Protein AF-A0A957NZ05-F1 (afdb_monomer_lite)

pLDDT: mean 95.78, std 3.53, range [78.44, 98.25]

Foldseek 3Di:
DDALLVVQLVVCVVVDVDDSVVSSVVQLVLLVVLVHPPSVVRNRHHLVVDDPVSNVSSD

Secondary structure (DSSP, 8-state):
---HHHHHHHHHHHHS---HHHHHHHHHHHHHHTT-SSHHHHTTS-GGGS-HHHHHHH-

Structure (mmCIF, N/CA/C/O backbone):
data_AF-A0A957NZ05-F1
#
_entry.id   AF-A0A957NZ05-F1
#
loop_
_atom_site.group_PDB
_atom_site.id
_atom_site.type_symbol
_atom_site.label_atom_id
_atom_site.label_alt_id
_atom_site.label_comp_id
_atom_site.label_asym_id
_atom_site.label_entity_id
_atom_site.label_seq_id
_atom_site.pdbx_PDB_ins_code
_atom_site.Cartn_x
_atom_site.Cartn_y
_atom_site.Cartn_z
_atom_site.occupancy
_atom_site.B_iso_or_equiv
_atom_site.auth_seq_id
_atom_site.auth_comp_id
_atom_site.auth_asym_id
_atom_site.auth_atom_id
_atom_site.pdbx_PDB_model_num
ATOM 1 N N . VAL A 1 1 ? 7.685 -11.664 0.497 1.00 79.31 1 VAL A N 1
ATOM 2 C CA . VAL A 1 1 ? 7.474 -10.442 -0.319 1.00 79.31 1 VAL A CA 1
ATOM 3 C C . VAL A 1 1 ? 6.052 -9.981 -0.067 1.00 79.31 1 VAL A C 1
ATOM 5 O O . VAL A 1 1 ? 5.181 -10.837 -0.000 1.00 79.31 1 VAL A O 1
ATOM 8 N N . TYR A 1 2 ? 5.842 -8.686 0.138 1.00 94.06 2 TYR A N 1
ATOM 9 C CA . TYR A 1 2 ? 4.539 -8.089 0.435 1.00 94.06 2 TYR A CA 1
ATOM 10 C C . TYR A 1 2 ? 3.833 -7.661 -0.859 1.00 94.06 2 TYR A C 1
ATOM 12 O O . TYR A 1 2 ? 4.506 -7.358 -1.848 1.00 94.06 2 TYR A O 1
ATOM 20 N N . THR A 1 3 ? 2.498 -7.679 -0.878 1.00 97.00 3 THR A N 1
ATOM 21 C CA . THR A 1 3 ? 1.735 -7.049 -1.967 1.00 97.00 3 THR A CA 1
ATOM 22 C C . THR A 1 3 ? 1.822 -5.534 -1.833 1.00 97.00 3 THR A C 1
ATOM 24 O O . THR A 1 3 ? 2.046 -5.014 -0.735 1.00 97.00 3 THR A O 1
ATOM 27 N N . VAL A 1 4 ? 1.595 -4.818 -2.930 1.00 96.56 4 VAL A N 1
ATOM 28 C CA . VAL A 1 4 ? 1.526 -3.351 -2.940 1.00 96.56 4 VAL A CA 1
ATOM 29 C C . VAL A 1 4 ? 0.547 -2.845 -1.881 1.00 96.56 4 VAL A C 1
ATOM 31 O O . VAL A 1 4 ? 0.888 -1.987 -1.072 1.00 96.56 4 VAL A O 1
ATOM 34 N N . GLY A 1 5 ? -0.643 -3.443 -1.824 1.00 96.88 5 GLY A N 1
ATOM 35 C CA . GLY A 1 5 ? -1.662 -3.114 -0.840 1.00 96.88 5 GLY A CA 1
ATOM 36 C C . GLY A 1 5 ? -1.193 -3.338 0.583 1.00 96.88 5 GLY A C 1
ATOM 37 O O . GLY A 1 5 ? -1.371 -2.453 1.403 1.00 96.88 5 GLY A O 1
ATOM 38 N N . SER A 1 6 ? -0.541 -4.460 0.893 1.00 96.88 6 SER A N 1
ATOM 39 C CA . SER A 1 6 ? -0.094 -4.699 2.272 1.00 96.88 6 SER A CA 1
ATOM 40 C C . SER A 1 6 ? 0.867 -3.621 2.790 1.00 96.88 6 SER A C 1
ATOM 42 O O . SER A 1 6 ? 0.730 -3.211 3.938 1.00 96.88 6 SER A O 1
ATOM 44 N N . GLN A 1 7 ? 1.749 -3.092 1.936 1.00 95.25 7 GLN A N 1
ATOM 45 C CA . GLN A 1 7 ? 2.657 -2.000 2.306 1.00 95.25 7 GLN A CA 1
ATOM 46 C C . GLN A 1 7 ? 1.920 -0.657 2.434 1.00 95.25 7 GLN A C 1
ATOM 48 O O . GLN A 1 7 ? 2.161 0.100 3.371 1.00 95.25 7 GLN A O 1
ATOM 53 N N . LEU A 1 8 ? 0.989 -0.365 1.517 1.00 95.88 8 LEU A N 1
ATOM 54 C CA . LEU A 1 8 ? 0.188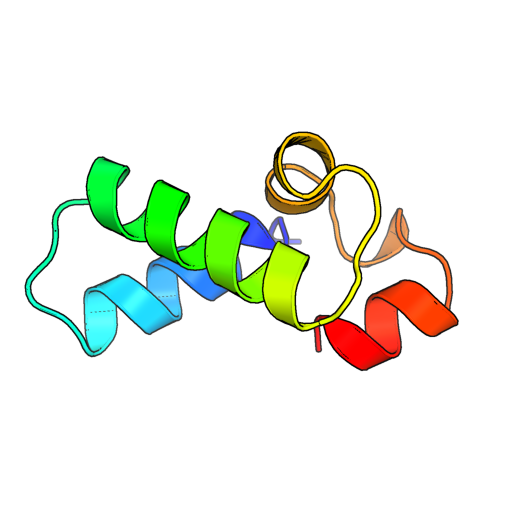 0.862 1.568 1.00 95.88 8 LEU A CA 1
ATOM 55 C C . LEU A 1 8 ? -0.758 0.882 2.773 1.00 95.88 8 LEU A C 1
ATOM 57 O O . LEU A 1 8 ? -0.847 1.893 3.461 1.00 95.88 8 LEU A O 1
ATOM 61 N N . LEU A 1 9 ? -1.441 -0.229 3.054 1.00 97.00 9 LEU A N 1
ATOM 62 C CA . LEU A 1 9 ? -2.354 -0.352 4.190 1.00 97.00 9 LEU A CA 1
ATOM 63 C C . LEU A 1 9 ? -1.601 -0.211 5.514 1.00 97.00 9 LEU A C 1
ATOM 65 O O . LEU A 1 9 ? -2.109 0.451 6.414 1.00 97.00 9 LEU A O 1
ATOM 69 N N . GLU A 1 10 ? -0.405 -0.792 5.638 1.00 96.12 10 GLU A N 1
ATOM 70 C CA . GLU A 1 10 ? 0.447 -0.607 6.819 1.00 96.12 10 GLU A CA 1
ATOM 71 C C . GLU A 1 10 ? 0.758 0.878 7.036 1.00 96.12 10 GLU A C 1
ATOM 73 O O . GLU A 1 10 ? 0.491 1.411 8.110 1.00 96.12 10 GLU A O 1
ATOM 78 N N . ALA A 1 11 ? 1.220 1.578 5.996 1.00 95.75 11 ALA A N 1
ATOM 79 C CA . ALA A 1 11 ? 1.508 3.004 6.092 1.00 95.75 11 ALA A CA 1
ATOM 80 C C . ALA A 1 11 ? 0.255 3.841 6.411 1.00 95.75 11 ALA A C 1
ATOM 82 O O . ALA A 1 11 ? 0.319 4.733 7.252 1.00 95.75 11 ALA A O 1
ATOM 83 N N . ILE A 1 12 ? -0.888 3.556 5.780 1.00 97.44 12 ILE A N 1
ATOM 84 C CA . ILE A 1 12 ? -2.140 4.294 5.999 1.00 97.44 12 ILE A CA 1
ATOM 85 C C . ILE A 1 12 ? -2.647 4.089 7.426 1.00 97.44 12 ILE A C 1
ATOM 87 O O . ILE A 1 12 ? -2.873 5.067 8.128 1.00 97.44 12 ILE A O 1
ATOM 91 N N . THR A 1 13 ? -2.773 2.839 7.873 1.00 97.50 13 THR A N 1
ATOM 92 C CA . THR A 1 13 ? -3.286 2.518 9.218 1.00 97.50 13 THR A CA 1
ATOM 93 C C . THR A 1 13 ? -2.354 2.974 10.340 1.00 97.50 13 THR A C 1
ATOM 95 O O . THR A 1 13 ? -2.814 3.209 11.451 1.00 97.50 13 THR A O 1
ATOM 98 N N . LEU A 1 14 ? -1.056 3.142 10.063 1.00 97.50 14 LEU A N 1
ATOM 99 C CA . LEU A 1 14 ? -0.103 3.692 11.029 1.00 97.50 14 LEU A CA 1
ATOM 100 C C . LEU A 1 14 ? -0.263 5.208 11.236 1.00 97.50 14 LEU A C 1
ATOM 102 O O . LEU A 1 14 ? 0.040 5.707 12.316 1.00 97.50 14 LEU A O 1
ATOM 106 N N . HIS A 1 15 ? -0.715 5.945 10.216 1.00 97.06 15 HIS A N 1
ATOM 107 C CA . HIS A 1 15 ? -0.757 7.416 10.235 1.00 97.06 15 HIS A CA 1
ATOM 108 C C . HIS A 1 15 ? -2.176 7.998 10.240 1.00 97.06 15 HIS A C 1
ATOM 110 O O . HIS A 1 15 ? -2.337 9.209 10.383 1.00 97.06 15 HIS A O 1
ATOM 116 N N . GLN A 1 16 ? -3.199 7.166 10.049 1.00 95.56 16 GLN A N 1
ATOM 117 C CA . GLN A 1 16 ? -4.598 7.571 9.964 1.00 95.56 16 GLN A CA 1
ATOM 118 C C . GLN A 1 16 ? -5.445 6.671 10.863 1.00 95.56 16 GLN A C 1
ATOM 120 O O . GLN A 1 16 ? -5.255 5.456 10.885 1.00 95.56 16 GLN A O 1
ATOM 125 N N . ASP A 1 17 ? -6.401 7.265 11.576 1.00 96.62 17 ASP A N 1
ATOM 126 C CA . ASP A 1 17 ? -7.364 6.535 12.405 1.00 96.62 17 ASP A CA 1
ATOM 127 C C . ASP A 1 17 ? -8.504 5.997 11.529 1.00 96.62 17 ASP A C 1
ATOM 129 O O . ASP A 1 17 ? -9.577 6.590 11.424 1.00 96.62 17 ASP A O 1
ATOM 133 N N . VAL A 1 18 ? -8.211 4.920 10.797 1.00 97.69 18 VAL A N 1
ATOM 134 C CA . VAL A 1 18 ? -9.128 4.278 9.849 1.00 97.69 18 VAL A CA 1
ATOM 135 C C . VAL A 1 18 ? -9.103 2.762 10.005 1.00 97.69 18 VAL A C 1
ATOM 137 O O . VAL A 1 18 ? -8.089 2.149 10.355 1.00 97.69 18 VAL A O 1
ATOM 140 N N . THR A 1 19 ? -10.221 2.119 9.690 1.00 97.62 19 THR A N 1
ATOM 141 C CA . THR A 1 19 ? -10.298 0.661 9.602 1.00 97.62 19 THR A CA 1
ATOM 142 C C . THR A 1 19 ? -9.485 0.137 8.416 1.00 97.62 19 THR A C 1
ATOM 144 O O . THR A 1 19 ? -9.187 0.845 7.456 1.00 97.62 19 THR A O 1
ATOM 147 N N . LYS A 1 20 ? -9.168 -1.164 8.420 1.00 95.06 20 LYS A N 1
ATOM 148 C CA . LYS A 1 20 ? -8.494 -1.807 7.277 1.00 95.06 20 LYS A CA 1
ATOM 149 C C . LYS A 1 20 ? -9.294 -1.720 5.975 1.00 95.06 20 LYS A C 1
ATOM 151 O O . LYS A 1 20 ? -8.693 -1.702 4.905 1.00 95.06 20 LYS A O 1
ATOM 156 N N . VAL A 1 21 ? -10.626 -1.709 6.065 1.00 96.88 21 VAL A N 1
ATOM 157 C CA . VAL A 1 21 ? -11.507 -1.593 4.895 1.00 96.88 21 VAL A CA 1
ATOM 158 C C . VAL A 1 21 ? -11.377 -0.196 4.299 1.00 96.88 21 VAL A C 1
ATOM 160 O O . VAL A 1 21 ? -11.085 -0.068 3.116 1.00 96.88 21 VAL A O 1
ATOM 163 N N . GLU A 1 22 ? -11.471 0.842 5.128 1.00 98.00 22 GLU A N 1
ATOM 164 C CA . GLU A 1 22 ? -11.278 2.234 4.701 1.00 98.00 22 GLU A CA 1
ATOM 165 C C . GLU A 1 22 ? -9.859 2.477 4.173 1.00 98.00 22 GLU A C 1
ATOM 167 O O . GLU A 1 22 ? -9.685 3.082 3.118 1.00 98.00 22 GLU A O 1
ATOM 172 N N . ALA A 1 23 ? -8.834 1.933 4.838 1.00 98.19 23 ALA A N 1
ATOM 173 C CA . ALA A 1 23 ? -7.452 2.020 4.372 1.00 98.19 23 ALA A CA 1
ATOM 174 C C . ALA A 1 23 ? -7.258 1.399 2.981 1.00 98.19 23 ALA A C 1
ATOM 176 O O . ALA A 1 23 ? -6.438 1.880 2.196 1.00 98.19 23 ALA A O 1
ATOM 177 N N . ARG A 1 24 ? -8.014 0.340 2.657 1.00 98.06 24 ARG A N 1
ATOM 178 C CA . ARG A 1 24 ? -7.976 -0.284 1.332 1.00 98.06 24 ARG A CA 1
ATOM 179 C C . ARG A 1 24 ? -8.542 0.632 0.257 1.00 98.06 24 ARG A C 1
ATOM 181 O O . ARG A 1 24 ? -7.908 0.766 -0.78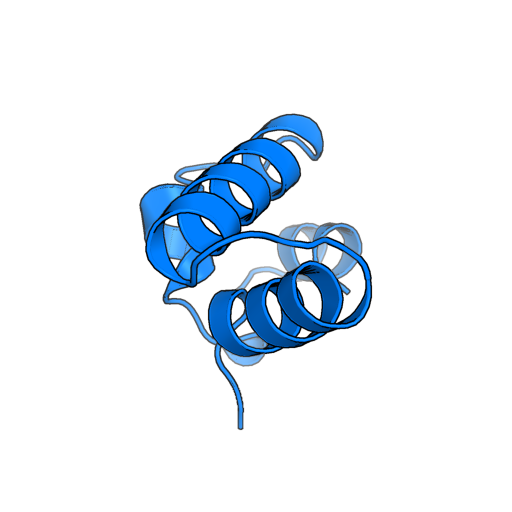7 1.00 98.06 24 ARG A O 1
ATOM 188 N N . GLU A 1 25 ? -9.663 1.290 0.525 1.00 98.25 25 GLU A N 1
ATOM 189 C CA . GLU A 1 25 ? -10.245 2.269 -0.399 1.00 98.25 25 GLU A CA 1
ATOM 190 C C . GLU A 1 25 ? -9.303 3.465 -0.603 1.00 98.25 25 GLU A C 1
ATOM 192 O O . GLU A 1 25 ? -8.998 3.831 -1.737 1.00 98.25 25 GLU A O 1
ATOM 197 N N . VAL A 1 26 ? -8.711 3.990 0.478 1.00 97.88 26 VAL A N 1
ATOM 198 C CA . VAL A 1 26 ? -7.703 5.064 0.400 1.00 97.88 26 VAL A CA 1
ATOM 199 C C . VAL A 1 26 ? -6.491 4.644 -0.440 1.00 97.88 26 VAL A C 1
ATOM 201 O O . VAL A 1 26 ? -5.987 5.433 -1.244 1.00 97.88 26 VAL A O 1
ATOM 204 N N . ALA A 1 27 ? -6.018 3.405 -0.287 1.00 97.75 27 ALA A N 1
ATOM 205 C CA . ALA A 1 27 ? -4.917 2.877 -1.086 1.00 97.75 27 ALA A CA 1
ATOM 206 C C . ALA A 1 27 ? -5.291 2.750 -2.573 1.00 97.75 27 ALA A C 1
ATOM 208 O O . ALA A 1 27 ? -4.492 3.122 -3.432 1.00 97.75 27 ALA A O 1
ATOM 209 N N . ILE A 1 28 ? -6.497 2.272 -2.895 1.00 98.19 28 ILE A N 1
ATOM 210 C CA . ILE A 1 28 ? -6.997 2.187 -4.277 1.00 98.19 28 ILE A CA 1
ATOM 21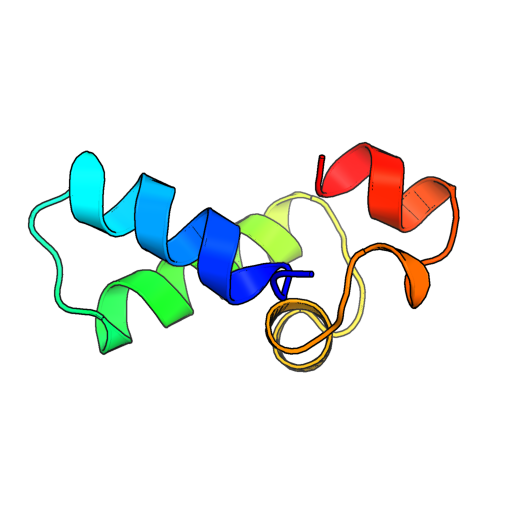1 C C . ILE A 1 28 ? -7.062 3.577 -4.912 1.00 98.19 28 ILE A C 1
ATOM 213 O O . ILE A 1 28 ? -6.569 3.764 -6.029 1.00 98.19 28 ILE A O 1
ATOM 217 N N . ASP A 1 29 ? -7.584 4.562 -4.187 1.00 97.94 29 ASP A N 1
ATOM 218 C CA . ASP A 1 29 ? -7.647 5.948 -4.644 1.00 97.94 29 ASP A CA 1
ATOM 219 C C . ASP A 1 29 ? -6.255 6.547 -4.858 1.00 97.94 29 ASP A C 1
ATOM 221 O O . ASP A 1 29 ? -6.024 7.269 -5.830 1.00 97.94 29 ASP A O 1
ATOM 225 N N . ALA A 1 30 ? -5.296 6.244 -3.979 1.00 96.44 30 ALA A N 1
ATOM 226 C CA . ALA A 1 30 ? -3.910 6.672 -4.145 1.00 96.44 30 ALA A CA 1
ATOM 227 C C . ALA A 1 30 ? -3.290 6.088 -5.425 1.00 96.44 30 ALA A C 1
ATOM 229 O O . ALA A 1 30 ? -2.683 6.827 -6.204 1.00 96.44 30 ALA A O 1
ATOM 230 N N . LEU A 1 31 ? -3.508 4.795 -5.689 1.00 97.25 31 LEU A N 1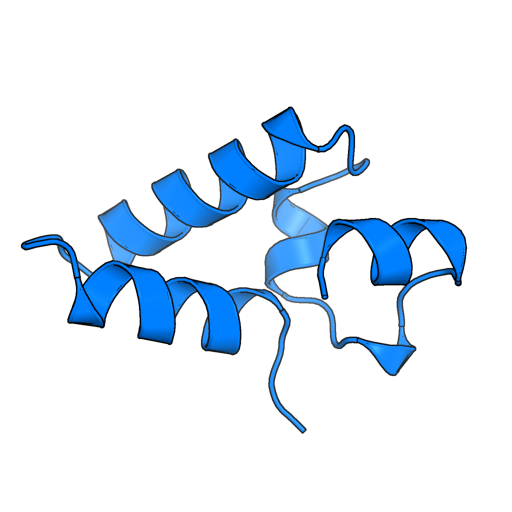
ATOM 231 C CA . LEU A 1 31 ? -3.057 4.131 -6.915 1.00 97.25 31 LEU A CA 1
ATO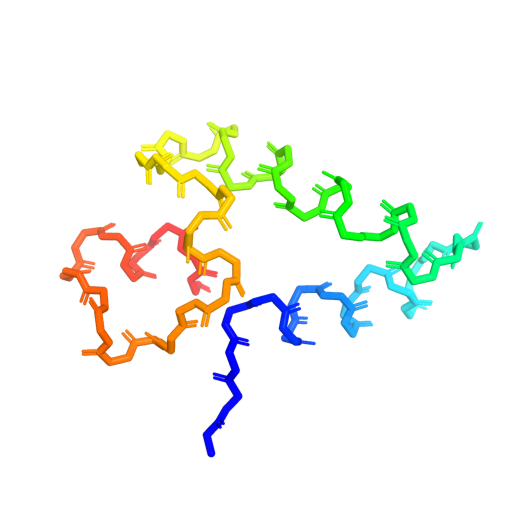M 232 C C . LEU A 1 31 ? -3.703 4.757 -8.166 1.00 97.25 31 LEU A C 1
ATOM 234 O O . LEU A 1 31 ? -3.023 4.977 -9.171 1.00 97.25 31 LEU A O 1
ATOM 238 N N . ALA A 1 32 ? -4.991 5.103 -8.101 1.00 97.44 32 ALA A N 1
ATOM 239 C CA . ALA A 1 32 ? -5.685 5.796 -9.185 1.00 97.44 32 ALA A CA 1
ATOM 240 C C . ALA A 1 32 ? -5.100 7.198 -9.444 1.00 97.44 32 ALA A C 1
ATOM 242 O O . ALA A 1 32 ? -4.862 7.564 -10.596 1.00 97.44 32 ALA A O 1
ATOM 243 N N . LYS A 1 33 ? -4.793 7.965 -8.387 1.00 97.00 33 LYS A N 1
ATOM 244 C CA . LYS A 1 33 ? -4.198 9.314 -8.486 1.00 97.00 33 LYS A CA 1
ATOM 245 C C . LYS A 1 33 ? -2.837 9.305 -9.177 1.00 97.00 33 LYS A C 1
ATOM 247 O O . LYS A 1 33 ? -2.537 10.216 -9.946 1.00 97.00 33 LYS A O 1
ATOM 252 N N . VAL A 1 34 ? -2.041 8.254 -8.992 1.00 96.00 34 VAL A N 1
ATOM 253 C CA . VAL A 1 34 ? -0.769 8.070 -9.714 1.00 96.00 34 VAL A CA 1
ATOM 254 C C . VAL A 1 34 ? -0.943 7.381 -11.075 1.00 96.00 34 VAL A C 1
ATOM 256 O O . VAL A 1 34 ? 0.018 6.867 -11.643 1.00 96.00 34 VAL A O 1
ATOM 259 N N . HIS A 1 35 ? -2.158 7.387 -11.632 1.00 95.50 35 HIS A N 1
ATOM 260 C CA . HIS A 1 35 ? -2.464 6.929 -12.991 1.00 95.50 35 HIS A CA 1
ATOM 261 C C . HIS A 1 35 ? -2.068 5.463 -13.227 1.00 95.50 35 HIS A C 1
ATOM 263 O O . HIS A 1 35 ? -1.592 5.083 -14.304 1.00 95.50 35 HIS A O 1
ATOM 269 N N . LEU A 1 36 ? -2.233 4.618 -12.207 1.00 96.00 36 LEU A N 1
ATOM 270 C CA . LEU A 1 36 ? -2.052 3.184 -12.366 1.00 96.00 36 LEU A CA 1
ATOM 271 C C . LEU A 1 36 ? -3.327 2.553 -12.946 1.00 96.00 36 LEU A C 1
ATOM 273 O O . LEU A 1 36 ? -4.416 2.778 -12.417 1.00 96.00 36 LEU A O 1
ATOM 277 N N . PRO A 1 37 ? -3.213 1.763 -14.028 1.00 92.75 37 PRO A N 1
ATOM 278 C CA . PRO A 1 37 ? -4.363 1.079 -14.602 1.00 92.75 37 PRO A CA 1
ATOM 279 C C . PRO A 1 37 ? -4.837 -0.023 -13.653 1.00 92.75 37 PRO A C 1
ATOM 281 O O . PRO A 1 37 ? -4.015 -0.716 -13.065 1.00 92.75 37 PRO A O 1
ATOM 284 N N . GLU A 1 38 ? -6.151 -0.218 -13.539 1.00 96.12 38 GLU A N 1
ATOM 285 C CA . GLU A 1 38 ? -6.742 -1.269 -12.695 1.00 96.12 38 GLU A CA 1
ATOM 286 C C . GLU A 1 38 ? -6.246 -1.233 -11.227 1.00 96.12 38 GLU A C 1
ATOM 288 O O . GLU A 1 38 ? -5.694 -2.221 -10.730 1.00 96.12 38 GLU A O 1
ATOM 293 N N . PRO A 1 39 ? -6.434 -0.125 -10.485 1.00 97.25 39 PRO A N 1
ATOM 294 C CA . PRO A 1 39 ? -5.909 0.022 -9.120 1.00 97.25 39 PRO A CA 1
ATOM 295 C C . PRO A 1 39 ? -6.410 -1.079 -8.167 1.00 97.25 39 PRO A C 1
ATOM 297 O O . PRO A 1 39 ? -5.649 -1.575 -7.338 1.00 97.25 39 PRO A O 1
ATOM 300 N N . HIS A 1 40 ? -7.642 -1.553 -8.375 1.00 97.56 40 HIS A N 1
ATOM 301 C CA . HIS A 1 40 ? -8.235 -2.693 -7.670 1.00 97.56 40 HIS A CA 1
ATOM 302 C C . HIS A 1 40 ? -7.489 -4.016 -7.885 1.00 97.56 40 HIS A C 1
ATOM 304 O O . HIS A 1 40 ? -7.531 -4.875 -7.015 1.00 97.56 40 HIS A O 1
ATOM 310 N N . ARG A 1 41 ? -6.813 -4.196 -9.026 1.00 97.56 41 ARG A N 1
ATOM 311 C CA . ARG A 1 41 ? -5.969 -5.366 -9.304 1.00 97.56 41 ARG A CA 1
ATOM 312 C C . ARG A 1 41 ? -4.546 -5.155 -8.786 1.00 97.56 41 ARG A C 1
ATOM 314 O O . ARG A 1 41 ? -3.910 -6.086 -8.295 1.00 97.56 41 ARG A O 1
ATOM 321 N N . ILE A 1 42 ? -4.030 -3.930 -8.902 1.00 97.31 42 ILE A N 1
ATOM 322 C CA . ILE A 1 42 ? -2.660 -3.589 -8.495 1.00 97.31 42 ILE A CA 1
ATOM 323 C C . ILE A 1 42 ? -2.479 -3.666 -6.985 1.00 97.31 42 ILE A C 1
ATOM 325 O O . ILE A 1 42 ? -1.425 -4.112 -6.539 1.00 97.31 42 ILE A O 1
ATOM 329 N N . ILE A 1 43 ? -3.489 -3.294 -6.201 1.00 97.56 43 ILE A N 1
ATOM 330 C CA . ILE A 1 43 ? -3.416 -3.386 -4.740 1.00 97.56 43 ILE A CA 1
ATOM 331 C C . ILE A 1 43 ? -3.129 -4.820 -4.260 1.00 97.56 43 ILE A C 1
ATOM 333 O O . ILE A 1 43 ? -2.401 -5.014 -3.289 1.00 97.56 43 ILE A O 1
ATOM 337 N N . ASP A 1 44 ? -3.600 -5.829 -4.992 1.00 97.88 44 ASP A N 1
ATOM 338 C CA . ASP A 1 44 ? -3.367 -7.240 -4.671 1.00 97.88 44 ASP A CA 1
ATOM 339 C C . ASP A 1 44 ? -2.130 -7.820 -5.391 1.00 97.88 44 ASP A C 1
ATOM 341 O O . ASP A 1 44 ? -1.765 -8.977 -5.18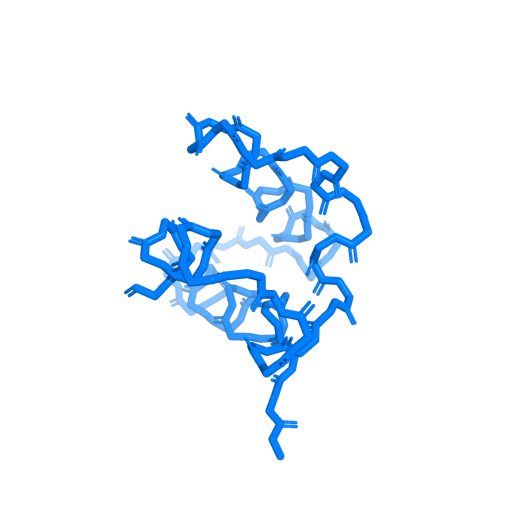7 1.00 97.88 44 ASP A O 1
ATOM 345 N N . SER A 1 45 ? -1.446 -7.020 -6.216 1.00 97.19 45 SER A N 1
ATOM 346 C CA . SER A 1 45 ? -0.251 -7.432 -6.959 1.00 97.19 45 SER A CA 1
ATOM 347 C C . SER A 1 45 ? 1.021 -7.313 -6.118 1.00 97.19 45 SER A C 1
ATOM 349 O O . SER A 1 45 ? 1.140 -6.477 -5.221 1.00 97.19 45 SER A O 1
ATOM 351 N N . TYR A 1 46 ? 2.027 -8.121 -6.442 1.00 96.88 46 TYR A N 1
ATOM 352 C CA . TYR A 1 46 ? 3.374 -7.987 -5.893 1.00 96.88 46 TYR A CA 1
ATOM 353 C C . TYR A 1 46 ? 4.224 -7.022 -6.735 1.00 96.88 46 TYR A C 1
ATOM 355 O O . TYR A 1 46 ? 4.063 -6.977 -7.957 1.00 96.88 46 TYR A O 1
ATOM 363 N N . PRO A 1 47 ? 5.216 -6.322 -6.146 1.00 95.12 47 PRO A N 1
ATOM 364 C CA . PRO A 1 47 ? 6.068 -5.386 -6.885 1.00 95.12 47 PRO A CA 1
ATOM 365 C C . PRO A 1 47 ? 6.761 -5.980 -8.120 1.00 95.12 47 PRO A C 1
ATOM 367 O O . PRO A 1 47 ? 6.956 -5.280 -9.106 1.00 95.12 47 PRO A O 1
ATOM 370 N N . HIS A 1 48 ? 7.116 -7.269 -8.099 1.00 95.06 48 HIS A N 1
ATOM 371 C CA . HIS A 1 48 ? 7.763 -7.950 -9.228 1.00 95.06 48 HIS A CA 1
ATOM 372 C C . HIS A 1 48 ? 6.801 -8.310 -10.377 1.00 95.06 48 HIS A C 1
ATOM 374 O O . HIS A 1 48 ? 7.261 -8.695 -11.445 1.00 95.06 48 HIS A O 1
ATOM 380 N N . GLN A 1 49 ? 5.485 -8.188 -10.174 1.00 95.94 49 GLN A N 1
ATOM 381 C CA . GLN A 1 49 ? 4.461 -8.406 -11.205 1.00 95.94 49 GLN A CA 1
ATOM 382 C C . GLN A 1 49 ? 4.108 -7.117 -11.964 1.00 95.94 49 GLN A C 1
ATOM 384 O O . GLN A 1 49 ? 3.316 -7.143 -12.904 1.00 95.94 49 GLN A O 1
ATOM 389 N N . LEU A 1 50 ? 4.671 -5.983 -11.547 1.00 95.44 50 LEU A N 1
ATOM 390 C CA . LEU A 1 50 ? 4.442 -4.683 -12.158 1.00 95.44 50 LEU A CA 1
ATOM 391 C C . LEU A 1 50 ? 5.514 -4.383 -13.210 1.00 95.44 50 LEU A C 1
ATOM 393 O O . LEU A 1 50 ? 6.694 -4.693 -13.030 1.00 95.44 50 LEU A O 1
ATOM 397 N N . SER A 1 51 ? 5.119 -3.703 -14.287 1.00 96.19 51 SER A N 1
ATOM 398 C CA . SER A 1 51 ? 6.076 -3.119 -15.234 1.00 96.19 51 SER A CA 1
ATOM 399 C C . SER A 1 51 ? 6.986 -2.096 -14.541 1.00 96.19 51 SER A C 1
ATOM 401 O O . SER A 1 51 ? 6.625 -1.518 -13.513 1.00 96.19 51 SER A O 1
ATOM 403 N N . GLY A 1 52 ? 8.155 -1.809 -15.124 1.00 95.81 52 GLY A N 1
ATOM 404 C CA . GLY A 1 52 ? 9.100 -0.837 -14.557 1.00 95.81 52 GLY A CA 1
ATOM 405 C C . GLY A 1 52 ? 8.471 0.536 -14.289 1.00 95.81 52 GLY A C 1
ATOM 406 O O . GLY A 1 52 ? 8.624 1.077 -13.197 1.00 95.81 52 GLY A O 1
ATOM 407 N N . GLY A 1 53 ? 7.680 1.050 -15.237 1.00 95.62 53 GLY A N 1
ATOM 408 C CA . GLY A 1 53 ? 6.977 2.327 -15.077 1.00 95.62 53 GLY A CA 1
ATOM 409 C C . GLY A 1 53 ? 5.863 2.295 -14.025 1.00 95.62 53 GLY A C 1
ATOM 410 O O . GLY A 1 53 ? 5.619 3.300 -13.368 1.00 95.62 53 GLY A O 1
ATOM 411 N N . GLN A 1 54 ? 5.200 1.152 -13.815 1.00 95.38 54 GLN A N 1
ATOM 412 C CA . GLN A 1 54 ? 4.247 1.001 -12.709 1.00 95.38 54 GLN A CA 1
ATOM 413 C C . GLN A 1 54 ? 4.971 0.980 -11.359 1.00 95.38 54 GLN A C 1
ATOM 415 O O . GLN A 1 54 ? 4.536 1.658 -10.434 1.00 95.38 54 GLN A O 1
ATOM 420 N N . ARG A 1 55 ? 6.102 0.269 -11.251 1.00 94.00 55 ARG A N 1
ATOM 421 C CA . ARG A 1 55 ? 6.897 0.216 -10.012 1.00 94.00 55 ARG A CA 1
ATOM 422 C C . ARG A 1 55 ? 7.393 1.591 -9.575 1.00 94.00 55 ARG A C 1
ATOM 424 O O . ARG A 1 55 ? 7.323 1.876 -8.392 1.00 94.00 55 ARG A O 1
ATOM 431 N N . GLN A 1 56 ? 7.829 2.438 -10.509 1.00 94.06 56 GLN A N 1
ATOM 432 C CA . GLN A 1 56 ? 8.278 3.811 -10.218 1.00 94.06 56 GLN A CA 1
ATOM 433 C C . GLN A 1 56 ? 7.189 4.727 -9.643 1.00 94.06 56 GLN A C 1
ATOM 435 O O . GLN A 1 56 ? 7.508 5.781 -9.111 1.00 94.06 56 GLN A O 1
ATOM 440 N N . ARG A 1 57 ? 5.912 4.369 -9.808 1.00 93.19 57 ARG A N 1
ATOM 441 C CA . ARG A 1 57 ? 4.777 5.141 -9.282 1.00 93.19 57 ARG A CA 1
ATOM 442 C C . ARG A 1 57 ? 4.219 4.566 -7.982 1.00 93.19 57 ARG A C 1
ATOM 444 O O . ARG A 1 57 ? 3.432 5.232 -7.324 1.00 93.19 57 ARG A O 1
ATOM 451 N N . VAL A 1 58 ? 4.577 3.322 -7.661 1.00 89.25 58 VAL A N 1
ATOM 452 C CA . VAL A 1 58 ? 4.131 2.602 -6.460 1.00 89.25 58 VAL A CA 1
ATOM 453 C C . VAL A 1 58 ? 5.175 2.649 -5.344 1.00 89.25 58 VAL A C 1
ATOM 455 O O . VAL A 1 58 ? 4.789 2.721 -4.181 1.00 89.25 58 VAL A O 1
ATOM 458 N N . MET A 1 59 ? 6.463 2.540 -5.690 1.00 78.44 59 MET A N 1
ATOM 459 C CA . MET A 1 59 ? 7.590 2.628 -4.751 1.00 78.44 59 MET A CA 1
ATOM 460 C C . MET A 1 59 ? 8.112 4.054 -4.664 1.00 78.44 59 MET A C 1
ATOM 462 O O . MET A 1 59 ? 8.511 4.437 -3.546 1.00 78.44 59 MET A O 1
#

Sequence (59 aa):
VYTVGSQLLEAITLHQDVTKVEAREVAIDALAKVHLPEPHRIIDSYPHQLSGGQRQRVM

Radius of gyration: 10.76 Å; chains: 1; bounding box: 21×20×28 Å